Protein AF-A0A961W277-F1 (afdb_monomer)

Sequence (159 aa):
MAGSAQLWPGPRMRAFLRSIISAEPGVDAHQADRIAERLGKRIARMLVWDASGSELTGPSAAQISEVEAAPAPPQAREEDAGEKAFDPFAFSVVVILKRQGRTAVMKRLEAITSIEQLHKIASAQHLGIDKSITAPGELREAIVMGAEQRLADRRAAAS

pLDDT: mean 72.41, std 19.11, range [33.78, 91.38]

Radius of gyration: 23.8 Å; Cα contacts (8 Å, |Δi|>4): 93; chains: 1; bounding box: 58×59×60 Å

Structure (mmCIF, N/CA/C/O backbone):
data_AF-A0A961W277-F1
#
_entry.id   AF-A0A961W277-F1
#
loop_
_atom_site.group_PDB
_atom_site.id
_atom_site.type_symbol
_atom_site.label_atom_id
_atom_site.label_alt_id
_atom_site.label_comp_id
_atom_site.label_asym_id
_atom_site.label_entity_id
_atom_site.label_seq_id
_atom_site.pdbx_PDB_ins_code
_atom_site.Cartn_x
_atom_site.Cartn_y
_atom_site.Cartn_z
_atom_site.occupancy
_atom_site.B_iso_or_equiv
_atom_site.auth_seq_id
_atom_site.auth_comp_id
_atom_site.auth_asym_id
_atom_site.auth_atom_id
_atom_site.pdbx_PDB_m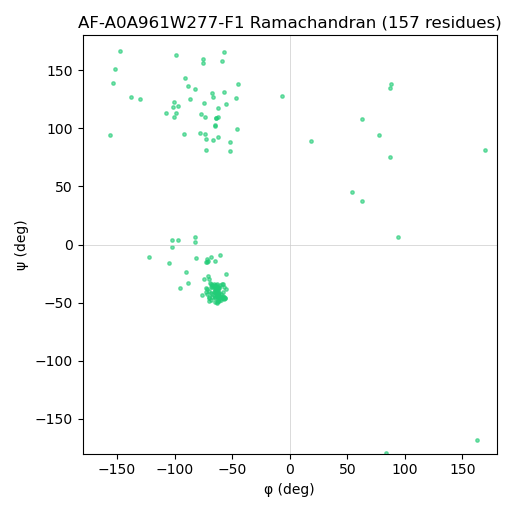odel_num
ATOM 1 N N . MET A 1 1 ? 27.329 -2.435 -19.362 1.00 33.84 1 MET A N 1
ATOM 2 C CA . MET A 1 1 ? 26.072 -2.581 -18.599 1.00 33.84 1 MET A CA 1
ATOM 3 C C . MET A 1 1 ? 25.430 -1.210 -18.494 1.00 33.84 1 MET A C 1
ATOM 5 O O . MET A 1 1 ? 25.974 -0.353 -17.813 1.00 33.84 1 MET A O 1
ATOM 9 N N . ALA A 1 2 ? 24.378 -0.948 -19.272 1.00 39.81 2 ALA A N 1
ATOM 10 C CA . ALA A 1 2 ? 23.713 0.353 -19.274 1.00 39.81 2 ALA A CA 1
ATOM 11 C C . ALA A 1 2 ? 22.827 0.454 -18.027 1.00 39.81 2 ALA A C 1
ATOM 13 O O . ALA A 1 2 ? 21.869 -0.305 -17.891 1.00 39.81 2 ALA A O 1
ATOM 14 N N . GLY A 1 3 ? 23.189 1.344 -17.100 1.00 39.59 3 GLY A N 1
ATOM 15 C CA . GLY A 1 3 ? 22.382 1.635 -15.920 1.00 39.59 3 GLY A CA 1
ATOM 16 C C . GLY A 1 3 ? 20.988 2.085 -16.344 1.00 39.59 3 GLY A C 1
ATOM 17 O O . GLY A 1 3 ? 20.845 2.922 -17.236 1.00 39.59 3 GLY A O 1
ATOM 18 N N . SER A 1 4 ? 19.961 1.501 -15.734 1.00 47.84 4 SER A N 1
ATOM 19 C CA . SER A 1 4 ? 18.564 1.855 -15.961 1.00 47.84 4 SER A CA 1
ATOM 20 C C . SER A 1 4 ? 18.332 3.308 -15.544 1.00 47.84 4 SER A C 1
ATOM 22 O O . SER A 1 4 ? 18.070 3.601 -14.378 1.00 47.84 4 SER A O 1
ATOM 24 N N . ALA A 1 5 ? 18.465 4.232 -16.494 1.00 57.72 5 ALA A N 1
ATOM 25 C CA . ALA A 1 5 ? 18.135 5.632 -16.294 1.00 57.72 5 ALA A CA 1
ATOM 26 C C . ALA A 1 5 ? 16.631 5.728 -16.026 1.00 57.72 5 ALA A C 1
ATOM 28 O O . ALA A 1 5 ? 15.816 5.488 -16.916 1.00 57.72 5 ALA A O 1
ATOM 29 N N . GLN A 1 6 ? 16.257 6.037 -14.788 1.00 57.94 6 GLN A N 1
ATOM 30 C CA . GLN A 1 6 ? 14.859 6.152 -14.394 1.00 57.94 6 GLN A CA 1
ATOM 31 C C . GLN A 1 6 ? 14.200 7.290 -15.192 1.00 57.94 6 GLN A C 1
ATOM 33 O O . GLN A 1 6 ? 14.535 8.465 -15.027 1.00 57.94 6 GLN A O 1
ATOM 38 N N . LEU A 1 7 ? 13.300 6.940 -16.118 1.00 61.22 7 LEU A N 1
ATOM 39 C CA . LEU A 1 7 ? 12.540 7.905 -16.911 1.00 61.22 7 LEU A CA 1
ATOM 40 C C . LEU A 1 7 ? 11.405 8.483 -16.056 1.00 61.22 7 LEU A C 1
ATOM 42 O O . LEU A 1 7 ? 10.334 7.901 -15.929 1.00 61.22 7 LEU A O 1
ATOM 46 N N . TRP A 1 8 ? 11.659 9.645 -15.461 1.00 62.91 8 TRP A N 1
ATOM 47 C CA . TRP A 1 8 ? 10.665 10.436 -14.733 1.00 62.91 8 TRP A CA 1
ATOM 48 C C . TRP A 1 8 ? 9.695 11.166 -15.688 1.00 62.91 8 TRP A C 1
ATOM 50 O O . TRP A 1 8 ? 10.019 11.357 -16.869 1.00 62.91 8 TRP A O 1
ATOM 60 N N . PRO A 1 9 ? 8.501 11.592 -15.214 1.00 65.00 9 PRO A N 1
ATOM 61 C CA . PRO A 1 9 ? 7.556 12.372 -16.014 1.00 65.00 9 PRO A CA 1
ATOM 62 C C . PRO A 1 9 ? 8.209 13.638 -16.567 1.00 65.00 9 PRO A C 1
ATOM 64 O O . PRO A 1 9 ? 8.716 14.475 -15.829 1.00 65.00 9 PRO A O 1
ATOM 67 N N . GLY A 1 10 ? 8.221 13.750 -17.898 1.00 69.25 10 GLY A N 1
ATOM 68 C CA . GLY A 1 10 ? 8.887 14.836 -18.606 1.00 69.25 10 GLY A CA 1
ATOM 69 C C . GLY A 1 10 ? 9.129 14.540 -20.092 1.00 69.25 10 GLY A C 1
ATOM 70 O O . GLY A 1 10 ? 8.612 13.553 -20.630 1.00 69.25 10 GLY A O 1
ATOM 71 N N . PRO A 1 11 ? 9.943 15.372 -20.770 1.00 74.69 11 PRO A N 1
ATOM 72 C CA . PRO A 1 11 ? 10.193 15.284 -22.212 1.00 74.69 11 PRO A CA 1
ATOM 73 C C . PRO A 1 11 ? 10.752 13.928 -22.666 1.00 74.69 11 PRO A C 1
ATOM 75 O O . PRO A 1 11 ? 10.405 13.446 -23.742 1.00 74.69 11 PRO A O 1
ATOM 78 N N . ARG A 1 12 ? 11.566 13.273 -21.825 1.00 77.88 12 ARG A N 1
ATOM 79 C CA . ARG A 1 12 ? 12.149 11.953 -22.123 1.00 77.88 12 ARG A CA 1
ATOM 80 C C . ARG A 1 12 ? 11.103 10.836 -22.148 1.00 77.88 12 ARG A C 1
ATOM 82 O O . ARG A 1 12 ? 11.135 10.012 -23.055 1.00 77.88 12 ARG A O 1
ATOM 89 N N . MET A 1 13 ? 10.145 10.831 -21.215 1.00 82.00 13 MET A N 1
ATOM 90 C CA . MET A 1 13 ? 9.058 9.842 -21.224 1.00 82.00 13 MET A CA 1
ATOM 91 C C . MET A 1 13 ? 8.112 10.065 -22.411 1.00 82.00 13 MET A C 1
ATOM 93 O O . MET A 1 13 ? 7.678 9.102 -23.035 1.00 82.00 13 MET A O 1
ATOM 97 N N . ARG A 1 14 ? 7.852 11.323 -22.791 1.00 81.75 14 ARG A N 1
ATOM 98 C CA . ARG A 1 14 ? 7.085 11.635 -24.009 1.00 81.75 14 ARG A CA 1
ATOM 99 C C . ARG A 1 14 ? 7.770 11.089 -25.265 1.00 81.75 14 ARG A C 1
ATOM 101 O O . ARG A 1 14 ? 7.097 10.478 -26.086 1.00 81.75 14 ARG A O 1
ATOM 108 N N . ALA A 1 15 ? 9.081 11.285 -25.399 1.00 83.69 15 ALA A N 1
ATOM 109 C CA . ALA A 1 15 ? 9.846 10.780 -26.538 1.00 83.69 15 ALA A CA 1
ATOM 110 C C . ALA A 1 15 ? 9.825 9.243 -26.616 1.00 83.69 15 ALA A C 1
ATOM 112 O O . ALA A 1 15 ? 9.629 8.690 -27.693 1.00 83.69 15 ALA A O 1
ATOM 113 N N . PHE A 1 16 ? 9.943 8.569 -25.469 1.00 84.31 16 PHE A N 1
ATOM 1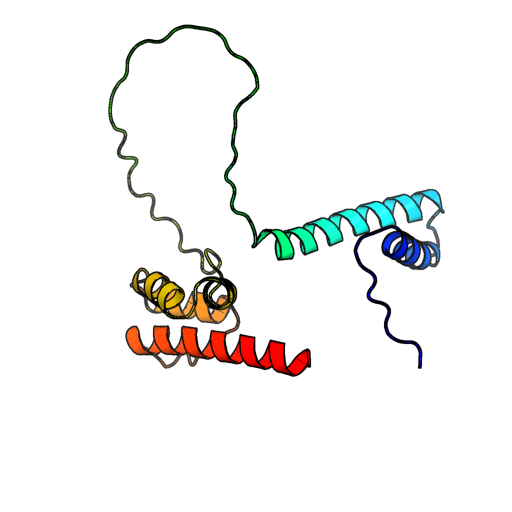14 C CA . PHE A 1 16 ? 9.845 7.111 -25.370 1.00 84.31 16 PHE A CA 1
ATOM 115 C C . PHE A 1 16 ? 8.450 6.577 -25.737 1.00 84.31 16 PHE A C 1
ATOM 117 O O . PHE A 1 16 ? 8.317 5.641 -26.521 1.00 84.31 16 PHE A O 1
ATOM 124 N N . LEU A 1 17 ? 7.385 7.197 -25.219 1.00 86.50 17 LEU A N 1
ATOM 125 C CA . LEU A 1 17 ? 6.014 6.815 -25.572 1.00 86.50 17 LEU A CA 1
ATOM 126 C C . LEU A 1 17 ? 5.751 7.038 -27.063 1.00 86.50 17 LEU A C 1
ATOM 128 O O . LEU A 1 17 ? 5.198 6.165 -27.725 1.00 86.50 17 LEU A O 1
ATOM 132 N N . ARG A 1 18 ? 6.201 8.173 -27.608 1.00 86.38 18 ARG A N 1
ATOM 133 C CA . ARG A 1 18 ? 6.107 8.464 -29.039 1.00 86.38 18 ARG A CA 1
ATOM 134 C C . ARG A 1 18 ? 6.824 7.401 -29.871 1.00 86.38 18 ARG A C 1
ATOM 136 O O . ARG A 1 18 ? 6.236 6.936 -30.835 1.00 86.38 18 ARG A O 1
ATOM 143 N N . SER A 1 19 ? 8.042 6.989 -29.506 1.00 86.12 19 SER A N 1
ATOM 144 C CA . SER A 1 19 ? 8.778 5.984 -30.286 1.00 86.12 19 SER A CA 1
ATOM 145 C C . SER A 1 19 ? 8.077 4.627 -30.324 1.00 86.12 19 SER A C 1
ATOM 147 O O . SER A 1 19 ? 8.136 3.955 -31.344 1.00 86.12 19 SER A O 1
ATOM 149 N N . ILE A 1 20 ? 7.392 4.240 -29.243 1.00 87.19 20 ILE A N 1
ATOM 150 C CA . ILE A 1 20 ? 6.596 3.005 -29.204 1.00 87.19 20 ILE A CA 1
ATOM 151 C C . ILE A 1 20 ? 5.355 3.144 -30.085 1.00 87.19 20 ILE A C 1
ATOM 153 O O . ILE A 1 20 ? 5.085 2.292 -30.919 1.00 87.19 20 ILE A O 1
ATOM 157 N N . ILE A 1 21 ? 4.614 4.240 -29.928 1.00 88.31 21 ILE A N 1
ATOM 158 C CA . ILE A 1 21 ? 3.346 4.445 -30.634 1.00 88.31 21 ILE A CA 1
ATOM 159 C C . ILE A 1 21 ? 3.569 4.633 -32.142 1.00 88.31 21 ILE A C 1
ATOM 161 O O . ILE A 1 21 ? 2.754 4.197 -32.945 1.00 88.31 21 ILE A O 1
ATOM 165 N N . SER A 1 22 ? 4.678 5.256 -32.541 1.00 83.81 22 SER A N 1
ATOM 166 C CA . SER A 1 22 ? 5.057 5.408 -33.949 1.00 83.81 22 SER A CA 1
ATOM 167 C C . SER A 1 22 ? 5.525 4.108 -34.608 1.00 83.81 22 SER A C 1
ATOM 169 O O . SER A 1 22 ? 5.658 4.085 -35.828 1.00 83.81 22 SER A O 1
ATOM 171 N N . ALA A 1 23 ? 5.786 3.046 -33.840 1.00 85.25 23 ALA A N 1
ATOM 172 C CA . ALA A 1 23 ? 6.095 1.728 -34.390 1.00 85.25 23 ALA A CA 1
ATOM 173 C C . ALA A 1 23 ? 4.830 0.942 -34.791 1.00 85.25 23 ALA A C 1
ATOM 175 O O . ALA A 1 23 ? 4.942 -0.076 -35.472 1.00 85.25 23 ALA A O 1
ATOM 176 N N . GLU A 1 24 ? 3.639 1.412 -34.400 1.00 82.81 24 GLU A N 1
ATOM 177 C CA . GLU A 1 24 ? 2.367 0.763 -34.718 1.00 82.81 24 GLU A CA 1
ATOM 178 C C . GLU A 1 24 ? 1.868 1.140 -36.126 1.00 82.81 24 GLU A C 1
ATOM 180 O O . GLU A 1 24 ? 1.846 2.323 -36.494 1.00 82.81 24 GLU A O 1
ATOM 185 N N . PRO A 1 25 ? 1.423 0.160 -36.932 1.00 78.06 25 PRO A N 1
ATOM 186 C CA . PRO A 1 25 ? 0.919 0.419 -38.271 1.00 78.06 25 PRO A CA 1
ATOM 187 C C . PRO A 1 25 ? -0.401 1.201 -38.222 1.00 78.06 25 PRO A C 1
ATOM 189 O O . PRO A 1 25 ? -1.347 0.828 -37.533 1.00 78.06 25 PRO A O 1
ATOM 192 N N . GLY A 1 26 ? -0.478 2.284 -39.001 1.00 82.62 26 GLY A N 1
ATOM 193 C CA . GLY A 1 26 ? -1.678 3.123 -39.112 1.00 82.62 26 GLY A CA 1
ATOM 194 C C . GLY A 1 26 ? -1.716 4.335 -38.177 1.00 82.62 26 GLY A C 1
ATOM 195 O O . GLY A 1 26 ? -2.727 5.036 -38.155 1.00 82.62 26 GLY A O 1
ATOM 196 N N . VAL A 1 27 ? -0.634 4.614 -37.440 1.00 80.25 27 VAL A N 1
ATOM 197 C CA . VAL A 1 27 ? -0.531 5.804 -36.587 1.00 80.25 27 VAL A CA 1
ATOM 198 C C . VAL A 1 27 ? 0.309 6.890 -37.258 1.00 80.25 27 VAL A C 1
ATOM 200 O O . VAL A 1 27 ? 1.500 6.715 -37.502 1.00 80.25 27 VAL A O 1
ATOM 203 N N . ASP A 1 28 ? -0.300 8.047 -37.516 1.00 84.44 28 ASP A N 1
ATOM 204 C CA . ASP A 1 28 ? 0.420 9.228 -38.009 1.00 84.44 28 ASP A CA 1
ATOM 205 C C . ASP A 1 28 ? 1.241 9.914 -36.894 1.00 84.44 28 ASP A C 1
ATOM 207 O O . ASP A 1 28 ? 0.910 9.830 -35.706 1.00 84.44 28 ASP A O 1
ATOM 211 N N . ALA A 1 29 ? 2.287 10.663 -37.256 1.00 76.38 29 ALA A N 1
ATOM 212 C CA . ALA A 1 29 ? 3.157 11.368 -36.313 1.00 76.38 29 ALA A CA 1
ATOM 213 C C . ALA A 1 29 ? 2.377 12.315 -35.379 1.00 76.38 29 ALA A C 1
ATOM 215 O O . ALA A 1 29 ? 2.648 12.364 -34.174 1.00 76.38 29 ALA A O 1
ATOM 216 N N . HIS A 1 30 ? 1.349 13.002 -35.892 1.00 77.94 30 HIS A N 1
ATOM 217 C CA . HIS A 1 30 ? 0.492 13.863 -35.073 1.00 77.94 30 HIS A CA 1
ATOM 218 C C . HIS A 1 30 ? -0.428 13.076 -34.131 1.00 77.94 30 HIS A C 1
ATOM 220 O O . HIS A 1 30 ? -0.850 13.587 -33.088 1.00 77.94 30 HIS A O 1
ATOM 226 N N . GLN A 1 31 ? -0.789 11.842 -34.481 1.00 82.25 31 GLN A N 1
ATOM 227 C CA . GLN A 1 31 ? -1.562 10.962 -33.606 1.00 82.25 31 GLN A CA 1
ATOM 228 C C . GLN A 1 31 ? -0.671 10.385 -32.504 1.00 82.25 31 GLN A C 1
ATOM 230 O O . GLN A 1 31 ? -1.056 10.443 -31.334 1.00 82.25 31 GLN A O 1
ATOM 235 N N . ALA A 1 32 ? 0.540 9.939 -32.845 1.00 82.19 32 ALA A N 1
ATOM 236 C CA . ALA A 1 32 ? 1.518 9.441 -31.885 1.00 82.19 32 ALA A CA 1
ATOM 237 C C . ALA A 1 32 ? 1.860 10.490 -30.817 1.00 82.19 32 ALA A C 1
ATOM 239 O O . ALA A 1 32 ? 1.832 10.186 -29.623 1.00 82.19 32 ALA A O 1
ATOM 240 N N . ASP A 1 33 ? 2.077 11.748 -31.218 1.00 81.62 33 ASP A N 1
ATOM 241 C CA . ASP A 1 33 ? 2.340 12.842 -30.277 1.00 81.62 33 ASP A CA 1
ATOM 242 C C . ASP A 1 33 ? 1.150 13.127 -29.348 1.00 81.62 33 ASP A C 1
ATOM 244 O O . ASP A 1 33 ? 1.339 13.318 -28.142 1.00 81.62 33 ASP A O 1
ATOM 248 N N . ARG A 1 34 ? -0.083 13.124 -29.876 1.00 84.62 34 ARG A N 1
ATOM 249 C CA . ARG A 1 34 ? -1.295 13.339 -29.067 1.00 84.62 34 ARG A CA 1
ATOM 250 C C . ARG A 1 34 ? -1.522 12.211 -28.064 1.00 84.62 34 ARG A C 1
ATOM 252 O O . ARG A 1 34 ? -1.908 12.475 -26.923 1.00 84.62 34 ARG A O 1
ATOM 259 N N . ILE A 1 35 ? -1.290 10.964 -28.467 1.00 87.12 35 ILE A N 1
ATOM 260 C CA . ILE A 1 35 ? -1.451 9.793 -27.599 1.00 87.12 35 ILE A CA 1
ATOM 261 C C . ILE A 1 35 ? -0.359 9.786 -26.522 1.00 87.12 35 ILE A C 1
ATOM 263 O O . ILE A 1 35 ? -0.681 9.656 -25.340 1.00 87.12 35 ILE A O 1
ATOM 267 N N . ALA A 1 36 ? 0.902 10.025 -26.895 1.00 86.69 36 ALA A N 1
ATOM 268 C CA . ALA A 1 36 ? 2.021 10.110 -25.957 1.00 86.69 36 ALA A CA 1
ATOM 269 C C . ALA A 1 36 ? 1.800 11.200 -24.894 1.00 86.69 36 ALA A C 1
ATOM 271 O O . ALA A 1 36 ? 2.051 10.979 -23.709 1.00 86.69 36 ALA A O 1
ATOM 272 N N . GLU A 1 37 ? 1.269 12.361 -25.287 1.00 84.31 37 GLU A N 1
ATOM 273 C CA . GLU A 1 37 ? 0.956 13.443 -24.353 1.00 84.31 37 GLU A CA 1
ATOM 274 C C . GLU A 1 37 ? -0.195 13.087 -23.398 1.00 84.31 37 GLU A C 1
ATOM 276 O O . GLU A 1 37 ? -0.103 13.343 -22.193 1.00 84.31 37 GLU A O 1
ATOM 281 N N . ARG A 1 38 ? -1.271 12.463 -23.899 1.00 85.44 38 ARG A N 1
ATOM 282 C CA . ARG A 1 38 ? -2.400 12.016 -23.061 1.00 85.44 38 ARG A CA 1
ATOM 283 C C . ARG A 1 38 ? -1.974 10.950 -22.055 1.00 85.44 38 ARG A C 1
ATOM 285 O O . ARG A 1 38 ? -2.362 11.037 -20.888 1.00 85.44 38 ARG A O 1
ATOM 292 N N . LEU A 1 39 ? -1.172 9.979 -22.488 1.00 85.44 39 LEU A N 1
ATOM 293 C CA . LEU A 1 39 ? -0.630 8.933 -21.621 1.00 85.44 39 LEU A CA 1
ATOM 294 C C . LEU A 1 39 ? 0.323 9.522 -20.581 1.00 85.44 39 LEU A C 1
ATOM 296 O O . LEU A 1 39 ? 0.161 9.246 -19.396 1.00 85.44 39 LEU A O 1
ATOM 300 N N . GLY A 1 40 ? 1.224 10.420 -20.989 1.00 84.88 40 GLY A N 1
ATOM 301 C CA . GLY A 1 40 ? 2.119 11.128 -20.076 1.00 84.88 40 GLY A CA 1
ATOM 302 C C . GLY A 1 40 ? 1.364 11.893 -18.984 1.00 84.88 40 GLY A C 1
ATOM 303 O O . GLY A 1 40 ? 1.690 11.752 -17.809 1.00 84.88 40 GLY A O 1
ATOM 304 N N . LYS A 1 41 ? 0.301 12.632 -19.335 1.00 81.44 41 LYS A N 1
ATOM 305 C CA . LYS A 1 41 ? -0.550 13.344 -18.359 1.00 81.44 41 LYS A CA 1
ATOM 306 C C . LYS A 1 41 ? -1.288 12.392 -17.413 1.00 81.44 41 LYS A C 1
ATOM 308 O O . LYS A 1 41 ? -1.438 12.705 -16.234 1.00 81.44 41 LYS A O 1
ATOM 313 N N . ARG A 1 42 ? -1.760 11.239 -17.899 1.00 80.31 42 ARG A N 1
ATOM 314 C CA . ARG A 1 42 ? -2.483 10.254 -17.076 1.00 80.31 42 ARG A CA 1
ATOM 315 C C . ARG A 1 42 ? -1.548 9.515 -16.116 1.00 80.31 42 ARG A C 1
ATOM 317 O O . ARG A 1 42 ? -1.891 9.373 -14.947 1.00 80.31 42 ARG A O 1
ATOM 324 N N . ILE A 1 43 ? -0.356 9.143 -16.581 1.00 82.38 43 ILE A N 1
ATOM 325 C CA . ILE A 1 43 ? 0.716 8.574 -15.753 1.00 82.38 43 ILE A CA 1
ATOM 326 C C . ILE A 1 43 ? 1.179 9.602 -14.716 1.00 82.38 43 ILE A C 1
ATOM 328 O O . ILE A 1 43 ? 1.294 9.268 -13.543 1.00 82.38 43 ILE A O 1
ATOM 332 N N . ALA A 1 44 ? 1.359 10.867 -15.109 1.00 73.75 44 ALA A N 1
ATOM 333 C CA . ALA A 1 44 ? 1.703 11.937 -14.179 1.00 73.75 44 ALA A CA 1
ATOM 334 C C . ALA A 1 44 ? 0.619 12.141 -13.111 1.00 73.75 44 ALA A C 1
ATOM 336 O O . ALA A 1 44 ? 0.961 12.263 -11.948 1.00 73.75 44 ALA A O 1
ATOM 337 N N . ARG A 1 45 ? -0.678 12.111 -13.454 1.00 67.62 45 ARG A N 1
ATOM 338 C CA . ARG A 1 45 ? -1.765 12.184 -12.455 1.00 67.62 45 ARG A CA 1
ATOM 339 C C . ARG A 1 45 ? -1.787 10.989 -11.503 1.00 67.62 45 ARG A C 1
ATOM 341 O O . ARG A 1 45 ? -2.072 11.175 -10.330 1.00 67.62 45 ARG A O 1
ATOM 348 N N . MET A 1 46 ? -1.473 9.792 -11.991 1.00 68.50 46 MET A N 1
ATOM 349 C CA . MET A 1 46 ? -1.359 8.594 -11.154 1.00 68.50 46 MET A CA 1
ATOM 350 C C . MET A 1 46 ? -0.162 8.694 -10.193 1.00 68.50 46 MET A C 1
ATOM 352 O O . MET A 1 46 ? -0.314 8.459 -9.002 1.00 68.50 46 MET A O 1
ATOM 356 N N . LEU A 1 47 ? 0.998 9.139 -10.687 1.00 65.12 47 LEU A N 1
ATOM 357 C CA . LEU A 1 47 ? 2.200 9.377 -9.876 1.00 65.12 47 LEU A CA 1
ATOM 358 C C . LEU A 1 47 ? 2.032 10.548 -8.899 1.00 65.12 47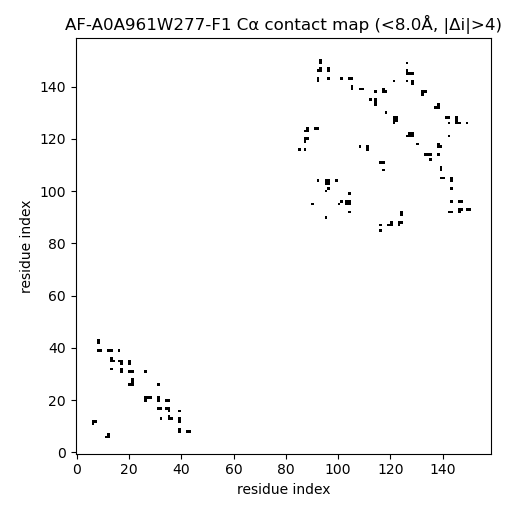 LEU A C 1
ATOM 360 O O . LEU A 1 47 ? 2.567 10.515 -7.798 1.00 65.12 47 LEU A O 1
ATOM 364 N N . VAL A 1 48 ? 1.287 11.585 -9.288 1.00 58.22 48 VAL A N 1
ATOM 365 C CA . VAL A 1 48 ? 0.913 12.693 -8.405 1.00 58.22 48 VAL A CA 1
ATOM 366 C C . VAL A 1 48 ? -0.075 12.213 -7.355 1.00 58.22 48 VAL A C 1
ATOM 368 O O . VAL A 1 48 ? 0.032 12.661 -6.236 1.00 58.22 48 VAL A O 1
ATOM 371 N N . TRP A 1 49 ? -0.963 11.256 -7.622 1.00 49.44 49 TRP A N 1
ATOM 372 C CA . TRP A 1 49 ? -1.770 10.654 -6.553 1.00 49.44 49 TRP A CA 1
ATOM 373 C C . TRP A 1 49 ? -0.906 9.884 -5.536 1.00 49.44 49 TRP A C 1
ATOM 375 O O . TRP A 1 49 ? -1.154 9.960 -4.335 1.00 49.44 49 TRP A O 1
ATOM 385 N N . ASP A 1 50 ? 0.171 9.238 -5.994 1.00 47.06 50 ASP A N 1
ATOM 386 C CA . ASP A 1 50 ? 1.187 8.638 -5.116 1.00 47.06 50 ASP A CA 1
ATOM 387 C C . ASP A 1 50 ? 2.046 9.687 -4.367 1.00 47.06 50 ASP A C 1
ATOM 389 O O . ASP A 1 50 ? 2.491 9.429 -3.246 1.00 47.06 50 ASP A O 1
ATOM 393 N N . ALA A 1 51 ? 2.265 10.880 -4.938 1.00 44.44 51 ALA A N 1
ATOM 394 C CA . ALA A 1 51 ? 3.037 11.969 -4.318 1.00 44.44 51 ALA A CA 1
ATOM 395 C C . ALA A 1 51 ? 2.192 12.909 -3.423 1.00 44.44 51 ALA A C 1
ATOM 397 O O . ALA A 1 51 ? 2.665 13.371 -2.386 1.00 44.44 51 ALA A O 1
ATOM 398 N N . SER A 1 52 ? 0.926 13.139 -3.774 1.00 37.16 52 SER A N 1
ATOM 399 C CA . SER A 1 52 ? -0.078 13.971 -3.087 1.00 37.16 52 SER A CA 1
ATOM 400 C C . SER A 1 52 ? -0.778 13.248 -1.931 1.00 37.16 52 SER A C 1
ATOM 402 O O . SER A 1 52 ? -1.638 13.816 -1.267 1.00 37.16 52 SER A O 1
ATOM 404 N N . GLY A 1 53 ? -0.330 12.038 -1.578 1.00 39.03 53 GLY A N 1
ATOM 405 C CA . GLY A 1 53 ? -0.425 11.559 -0.193 1.00 39.03 53 GLY A CA 1
ATOM 406 C C . GLY A 1 53 ? 0.357 12.448 0.797 1.00 39.03 53 GLY A C 1
ATOM 407 O O . GLY A 1 53 ? 0.230 12.293 2.016 1.00 39.03 53 GLY A O 1
ATOM 408 N N . SER A 1 54 ? 1.158 13.391 0.289 1.00 41.81 54 SER A N 1
ATOM 409 C CA . SER A 1 54 ? 1.667 14.562 0.991 1.00 41.81 54 SER A CA 1
ATOM 410 C C . SER A 1 54 ? 0.836 15.792 0.599 1.00 41.81 54 SER A C 1
ATOM 412 O O . SER A 1 54 ? 0.776 16.127 -0.574 1.00 41.81 54 SER A O 1
ATOM 414 N N . GLU A 1 55 ? 0.244 16.463 1.593 1.00 33.84 55 GLU A N 1
ATOM 415 C CA . GLU A 1 55 ? -0.577 17.689 1.496 1.00 33.84 55 GLU A CA 1
ATOM 416 C C . GLU A 1 55 ? -2.079 17.490 1.217 1.00 33.84 55 GLU A C 1
ATOM 418 O O . GLU A 1 55 ? -2.623 17.804 0.164 1.00 33.84 55 GLU A O 1
ATOM 423 N N . LEU A 1 56 ? -2.787 17.071 2.273 1.00 43.72 56 LEU A N 1
ATOM 424 C CA . LEU A 1 56 ? -4.125 17.593 2.544 1.00 43.72 56 LEU A CA 1
ATOM 425 C C . LEU A 1 56 ? -3.987 19.079 2.906 1.00 43.72 56 LEU A C 1
ATOM 427 O O . LEU A 1 56 ? -3.851 19.419 4.081 1.00 43.72 56 LEU A O 1
ATOM 431 N N . THR A 1 57 ? -4.047 19.953 1.910 1.00 38.03 57 THR A N 1
ATOM 432 C CA . THR A 1 57 ? -4.537 21.315 2.122 1.00 38.03 57 THR A CA 1
ATOM 433 C C . THR A 1 57 ? -5.904 21.361 1.465 1.00 38.03 57 THR A C 1
ATOM 435 O O . THR A 1 57 ? -6.035 21.143 0.261 1.00 38.03 57 THR A O 1
ATOM 438 N N . GLY A 1 58 ? -6.936 21.517 2.294 1.00 36.50 58 GLY A N 1
ATOM 439 C CA . GLY A 1 58 ? -8.325 21.557 1.858 1.00 36.50 58 GLY A CA 1
ATOM 440 C C . GLY A 1 58 ? -8.586 22.662 0.829 1.00 36.50 58 GLY A C 1
ATOM 441 O O . GLY A 1 58 ? -7.761 23.563 0.652 1.00 36.50 58 GLY A O 1
ATOM 442 N N . PRO A 1 59 ? -9.735 22.612 0.139 1.00 40.91 59 PRO A N 1
ATOM 443 C CA . PRO A 1 59 ? -10.099 23.639 -0.820 1.00 40.91 59 PRO A CA 1
ATOM 444 C C . PRO A 1 59 ? -10.304 24.968 -0.082 1.00 40.91 59 PRO A C 1
ATOM 446 O O . PRO A 1 59 ? -11.333 25.186 0.550 1.00 40.91 59 PRO A O 1
ATOM 449 N N . SER A 1 60 ? -9.325 25.871 -0.177 1.00 37.84 60 SER A N 1
ATOM 450 C CA . SER A 1 60 ? -9.554 27.298 0.050 1.00 37.84 60 SER A CA 1
ATOM 451 C C . SER A 1 60 ? -10.333 27.823 -1.153 1.00 37.84 60 SER A C 1
ATOM 453 O O . SER A 1 60 ? -9.777 28.329 -2.128 1.00 37.84 60 SER A O 1
ATOM 455 N N . ALA A 1 61 ? -11.642 27.594 -1.119 1.00 44.34 61 ALA A N 1
ATOM 456 C CA . ALA A 1 61 ? -12.595 28.275 -1.967 1.00 44.34 61 ALA A CA 1
ATOM 457 C C . ALA A 1 61 ? -12.734 29.712 -1.452 1.00 44.34 61 ALA A C 1
ATOM 459 O O . ALA A 1 61 ? -13.544 29.992 -0.576 1.00 44.34 61 ALA A O 1
ATOM 460 N N . ALA A 1 62 ? -11.916 30.616 -1.981 1.00 37.16 62 ALA A N 1
ATOM 461 C CA . ALA A 1 62 ? -12.160 32.048 -1.903 1.00 37.16 62 ALA A CA 1
ATOM 462 C C . ALA A 1 62 ? -11.428 32.738 -3.053 1.00 37.16 62 ALA A C 1
ATOM 464 O O . ALA A 1 62 ? -10.239 33.024 -2.945 1.00 37.16 62 ALA A O 1
ATOM 465 N N . GLN A 1 63 ? -12.148 32.959 -4.155 1.00 41.28 63 GLN A N 1
ATOM 466 C CA . GLN A 1 63 ? -12.234 34.244 -4.864 1.00 41.28 63 GLN A CA 1
ATOM 467 C C . GLN A 1 63 ? -12.929 34.038 -6.214 1.00 41.28 63 GLN A C 1
ATOM 469 O O . GLN A 1 63 ? -12.301 33.954 -7.265 1.00 41.28 63 GLN A O 1
ATOM 474 N N . ILE A 1 64 ? -14.258 33.993 -6.173 1.00 37.31 64 ILE A N 1
ATOM 475 C CA . ILE A 1 64 ? -15.062 34.670 -7.186 1.00 37.31 64 ILE A CA 1
ATOM 476 C C . ILE A 1 64 ? -16.080 35.490 -6.394 1.00 37.31 64 ILE A C 1
ATOM 478 O O . ILE A 1 64 ? -16.701 34.982 -5.464 1.00 37.31 64 ILE A O 1
ATOM 482 N N . SER A 1 65 ? -16.091 36.781 -6.692 1.00 42.53 65 SER A N 1
ATOM 483 C CA . SER A 1 65 ? -16.809 37.870 -6.044 1.00 42.53 65 SER A CA 1
ATOM 484 C C . SER A 1 65 ? -18.271 37.568 -5.728 1.00 42.53 65 SER A C 1
ATOM 486 O O . SER A 1 65 ? -18.980 37.130 -6.622 1.00 42.53 65 SER A O 1
ATOM 488 N N . GLU A 1 66 ? -18.751 37.974 -4.550 1.00 34.28 66 GLU A N 1
ATOM 489 C CA . GLU A 1 66 ? -20.037 38.670 -4.491 1.00 34.28 66 GLU A CA 1
ATOM 490 C C . GLU A 1 66 ? -20.119 39.598 -3.278 1.00 34.28 66 GLU A C 1
ATOM 492 O O . GLU A 1 66 ? -19.599 39.331 -2.195 1.00 34.28 66 GLU A O 1
ATOM 497 N N . VAL A 1 67 ? -20.697 40.753 -3.556 1.00 40.59 67 VAL A N 1
ATOM 498 C CA . VAL A 1 67 ? -20.828 41.936 -2.726 1.00 40.59 67 VAL A CA 1
ATOM 499 C C . VAL A 1 67 ? -22.120 41.783 -1.919 1.00 40.59 67 VAL A C 1
ATOM 501 O O . VAL A 1 67 ? -23.150 41.442 -2.482 1.00 40.59 67 VAL A O 1
ATOM 504 N N . GLU A 1 68 ? -22.034 42.116 -0.629 1.00 35.69 68 GLU A N 1
ATOM 505 C CA . GLU A 1 68 ? -23.098 42.773 0.145 1.00 35.69 68 GLU A CA 1
ATOM 506 C C . GLU A 1 68 ? -24.192 41.937 0.847 1.00 35.69 68 GLU A C 1
ATOM 508 O O . GLU A 1 68 ? -24.833 41.046 0.305 1.00 35.69 68 GLU A O 1
ATOM 513 N N . ALA A 1 69 ? -24.399 42.360 2.103 1.00 33.78 69 ALA A N 1
ATOM 514 C CA . ALA A 1 69 ? -25.548 42.172 2.990 1.00 33.78 69 ALA A CA 1
ATOM 515 C C . ALA A 1 69 ? -25.746 40.818 3.714 1.00 33.78 69 ALA A C 1
ATOM 517 O O . ALA A 1 69 ? -26.466 39.920 3.293 1.00 33.78 69 ALA A O 1
ATOM 518 N N . ALA A 1 70 ? -25.230 40.776 4.947 1.00 40.66 70 ALA A N 1
ATOM 519 C CA . ALA A 1 70 ? -25.911 40.156 6.094 1.00 40.66 70 ALA A CA 1
ATOM 520 C C . ALA A 1 70 ? -27.293 40.847 6.327 1.00 40.66 70 ALA A C 1
ATOM 522 O O . ALA A 1 70 ? -27.400 42.016 5.943 1.00 40.66 70 ALA A O 1
ATOM 523 N N . PRO A 1 71 ? -28.315 40.246 6.999 1.00 43.38 71 PRO A N 1
ATOM 524 C CA . PRO A 1 71 ? -28.131 39.502 8.251 1.00 43.38 71 PRO A CA 1
ATOM 525 C C . PRO A 1 71 ? -29.047 38.287 8.564 1.00 43.38 71 PRO A C 1
ATOM 527 O O . PRO A 1 71 ? -30.149 38.125 8.057 1.00 43.38 71 PRO A O 1
ATOM 530 N N . ALA A 1 72 ? -28.562 37.555 9.576 1.00 36.81 72 ALA A N 1
ATOM 531 C CA . ALA A 1 72 ? -29.251 36.791 10.627 1.00 36.81 72 ALA A CA 1
ATOM 532 C C . ALA A 1 72 ? -29.656 35.307 10.398 1.00 36.81 72 ALA A C 1
ATOM 534 O O . ALA A 1 72 ? -30.121 34.934 9.326 1.00 36.81 72 ALA A O 1
ATOM 535 N N . PRO A 1 73 ? -29.462 34.445 11.428 1.00 59.94 73 PRO A N 1
ATOM 536 C CA . PRO A 1 73 ? -29.406 32.986 11.307 1.00 59.94 73 PRO A CA 1
ATOM 537 C C . PRO A 1 73 ? -30.737 32.303 11.666 1.00 59.94 73 PRO A C 1
ATOM 539 O O . PRO A 1 73 ? -31.541 32.857 12.417 1.00 59.94 73 PRO A O 1
ATOM 542 N N . PRO A 1 74 ? -30.908 31.031 11.270 1.00 40.47 74 PRO A N 1
ATOM 543 C CA . PRO A 1 74 ? -31.394 30.078 12.259 1.00 40.47 74 PRO A CA 1
ATOM 544 C C . PRO A 1 74 ? -30.666 28.729 12.205 1.00 40.47 74 PRO A C 1
ATOM 546 O O . PRO A 1 74 ? -30.611 28.058 11.183 1.00 40.47 74 PRO A O 1
ATOM 549 N N . GLN A 1 75 ? -30.181 28.350 13.388 1.00 40.28 75 GLN A N 1
ATOM 550 C CA . GLN A 1 75 ? -30.351 27.030 13.995 1.00 40.28 75 GLN A CA 1
ATOM 551 C C . GLN A 1 75 ? -29.760 25.817 13.261 1.00 40.28 75 GLN A C 1
ATOM 553 O O . GLN A 1 75 ? -30.289 25.319 12.273 1.00 40.28 75 GLN A O 1
ATOM 558 N N . ALA A 1 76 ? -28.682 25.313 13.870 1.00 47.78 76 ALA A N 1
ATOM 559 C CA . ALA A 1 76 ? -28.461 23.902 14.174 1.00 47.78 76 ALA A CA 1
ATOM 560 C C . ALA A 1 76 ? -29.335 22.923 13.373 1.00 47.78 76 ALA A C 1
ATOM 562 O O . ALA A 1 76 ? -30.397 22.499 13.822 1.00 47.78 76 ALA A O 1
ATOM 563 N N . ARG A 1 77 ? -28.839 22.516 12.205 1.00 40.34 77 ARG A N 1
ATOM 564 C CA . ARG A 1 77 ? -29.099 21.164 11.727 1.00 40.34 77 ARG A CA 1
ATOM 565 C C . ARG A 1 77 ? -27.952 20.303 12.212 1.00 40.34 77 ARG A C 1
ATOM 567 O O . ARG A 1 77 ? -26.881 20.254 11.615 1.00 40.34 77 ARG A O 1
ATOM 574 N N . GLU A 1 78 ? -28.196 19.678 13.354 1.00 50.38 78 GLU A N 1
ATOM 575 C CA . GLU A 1 78 ? -27.730 18.324 13.609 1.00 50.38 78 GLU A CA 1
ATOM 576 C C . GLU A 1 78 ? -28.210 17.485 12.415 1.00 50.38 78 GLU A C 1
ATOM 578 O O . GLU A 1 78 ? -29.343 17.011 12.380 1.00 50.38 78 GLU A O 1
ATOM 583 N N . GLU A 1 79 ? -27.401 17.424 11.354 1.00 43.69 79 GLU A N 1
ATOM 584 C CA . GLU A 1 79 ? -27.636 16.482 10.268 1.00 43.69 79 GLU A CA 1
ATOM 585 C C . GLU A 1 79 ? -27.253 15.107 10.794 1.00 43.69 79 GLU A C 1
ATOM 587 O O . GLU A 1 79 ? -26.084 14.729 10.883 1.00 43.69 79 GLU A O 1
ATOM 592 N N . ASP A 1 80 ? -28.311 14.450 11.255 1.00 36.94 80 ASP A N 1
ATOM 593 C CA . ASP A 1 80 ? -28.524 13.025 11.381 1.00 36.94 80 ASP A CA 1
ATOM 594 C C . ASP A 1 80 ? -27.422 12.164 10.757 1.00 36.94 80 ASP A C 1
ATOM 596 O O . ASP A 1 80 ? -27.051 12.287 9.585 1.00 36.94 80 ASP A O 1
ATOM 600 N N . ALA A 1 81 ? -26.936 11.263 11.602 1.00 46.53 81 ALA A N 1
ATOM 601 C CA . ALA A 1 81 ? -26.025 10.177 11.330 1.00 46.53 81 ALA A CA 1
ATOM 602 C C . ALA A 1 81 ? -26.508 9.304 10.157 1.00 46.53 81 ALA A C 1
ATOM 604 O O . ALA A 1 81 ? -27.016 8.200 10.333 1.00 46.53 81 ALA A O 1
ATOM 605 N N . GLY A 1 82 ? -26.266 9.761 8.930 1.00 40.03 82 GLY A N 1
ATOM 606 C CA . GLY A 1 82 ? -26.154 8.885 7.777 1.00 40.03 82 GLY A CA 1
ATOM 607 C C . GLY A 1 82 ? -24.923 8.020 7.993 1.00 40.03 82 GLY A C 1
ATOM 608 O O . GLY A 1 82 ? -23.798 8.500 7.856 1.00 40.03 82 GLY A O 1
ATOM 609 N N . GLU A 1 83 ? -25.140 6.774 8.404 1.00 51.19 83 GLU A N 1
ATOM 610 C CA . GLU A 1 83 ? -24.124 5.756 8.652 1.00 51.19 83 GLU A CA 1
ATOM 611 C C . GLU A 1 83 ? -23.117 5.746 7.491 1.00 51.19 83 GLU A C 1
ATOM 613 O O . GLU A 1 83 ? -23.384 5.257 6.391 1.00 51.19 83 GLU A O 1
ATOM 618 N N . LYS A 1 84 ? -21.970 6.403 7.694 1.00 59.06 84 LYS A N 1
ATOM 619 C CA . LYS A 1 84 ? -20.963 6.567 6.651 1.00 59.06 84 LYS A CA 1
ATOM 620 C C . LYS A 1 84 ? -20.466 5.169 6.313 1.00 59.06 84 LYS A C 1
ATOM 622 O O . LYS A 1 84 ? -19.804 4.546 7.142 1.00 59.06 84 LYS A O 1
ATOM 627 N N . ALA A 1 85 ? -20.827 4.671 5.129 1.00 76.06 85 ALA A N 1
ATOM 628 C CA . ALA A 1 85 ? -20.418 3.352 4.667 1.00 76.06 85 ALA A CA 1
ATOM 629 C C . ALA A 1 85 ? -18.914 3.177 4.913 1.00 76.06 85 ALA A C 1
ATOM 631 O O . ALA A 1 85 ? -18.108 4.037 4.547 1.00 76.06 85 ALA A O 1
ATOM 632 N N . PHE A 1 86 ? -18.552 2.100 5.608 1.00 79.69 86 PHE A N 1
ATOM 633 C CA . PHE A 1 86 ? -17.175 1.869 6.019 1.00 79.69 86 PHE A CA 1
ATOM 634 C C . PHE A 1 86 ? -16.267 1.738 4.792 1.00 79.69 86 PHE A C 1
ATOM 636 O O . PHE A 1 86 ? -16.417 0.804 4.003 1.00 79.69 86 PHE A O 1
ATOM 643 N N . ASP A 1 87 ? -15.309 2.654 4.666 1.00 82.44 87 ASP A N 1
ATOM 644 C CA . ASP A 1 87 ? -14.306 2.635 3.608 1.00 82.44 87 ASP A CA 1
ATOM 645 C C . ASP A 1 87 ? -12.975 2.062 4.141 1.00 82.44 87 ASP A C 1
ATOM 647 O O . ASP A 1 87 ? -12.289 2.726 4.927 1.00 82.44 87 ASP A O 1
ATOM 651 N N . PRO A 1 88 ? -12.565 0.850 3.718 1.00 84.00 88 PRO A N 1
ATOM 652 C CA . PRO A 1 88 ? -11.303 0.240 4.143 1.00 84.00 88 PRO A CA 1
ATOM 653 C C . PRO A 1 88 ? -10.054 0.960 3.599 1.00 84.00 8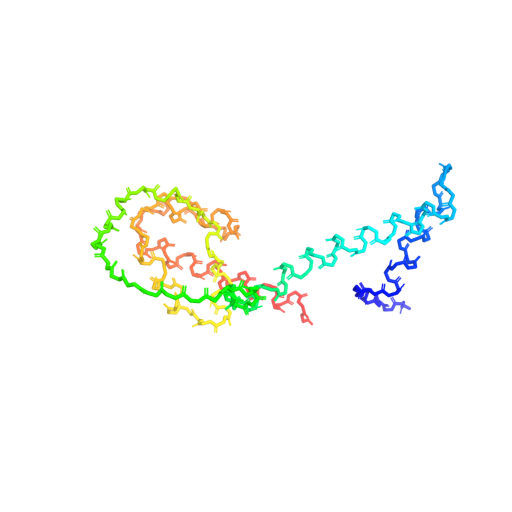8 PRO A C 1
ATOM 655 O O . PRO A 1 88 ? -8.942 0.674 4.053 1.00 84.00 88 PRO A O 1
ATOM 658 N N . PHE A 1 89 ? -10.219 1.889 2.651 1.00 82.00 89 PHE A N 1
ATOM 659 C CA . PHE A 1 89 ? -9.157 2.725 2.086 1.00 82.00 89 PHE A CA 1
ATOM 660 C C . PHE A 1 89 ? -9.147 4.153 2.642 1.00 82.00 89 PHE A C 1
ATOM 662 O O . PHE A 1 89 ? -8.302 4.950 2.232 1.00 82.00 89 PHE A O 1
ATOM 669 N N . ALA A 1 90 ? -10.011 4.470 3.616 1.00 83.19 90 ALA A N 1
ATOM 670 C CA . ALA A 1 90 ? -10.109 5.805 4.211 1.00 83.19 90 ALA A CA 1
ATOM 671 C C . ALA A 1 90 ? -8.771 6.322 4.773 1.00 83.19 90 ALA A C 1
ATOM 673 O O . ALA A 1 90 ? -8.558 7.531 4.876 1.00 83.19 90 ALA A O 1
ATOM 674 N N . PHE A 1 91 ? -7.860 5.419 5.146 1.00 83.81 91 PHE A N 1
ATOM 675 C CA . PHE A 1 91 ? -6.483 5.754 5.484 1.00 83.81 91 PHE A CA 1
ATOM 676 C C . PHE A 1 91 ? -5.524 4.591 5.205 1.00 83.81 91 PHE A C 1
ATOM 678 O O . PHE A 1 91 ? -5.884 3.422 5.316 1.00 83.81 91 PHE A O 1
ATOM 685 N N . SER A 1 92 ? -4.263 4.910 4.903 1.00 86.88 92 SER A N 1
ATOM 686 C CA . SER A 1 92 ? -3.203 3.914 4.710 1.00 86.88 92 SER A CA 1
ATOM 687 C C . SER A 1 92 ? -2.379 3.729 5.985 1.00 86.88 92 SER A C 1
ATOM 689 O O . SER A 1 92 ? -1.718 4.661 6.449 1.00 86.88 92 SER A O 1
ATOM 691 N N . VAL A 1 93 ? -2.382 2.510 6.525 1.00 87.44 93 VAL A N 1
ATOM 692 C CA . VAL A 1 93 ? -1.647 2.108 7.734 1.00 87.44 93 VAL A CA 1
ATOM 693 C C . VAL A 1 93 ? -0.148 2.341 7.543 1.00 87.44 93 VAL A C 1
ATOM 695 O O . VAL A 1 93 ? 0.490 2.959 8.389 1.00 87.44 93 VAL A O 1
ATOM 698 N N . VAL A 1 94 ? 0.405 1.937 6.395 1.00 87.06 94 VAL A N 1
ATOM 699 C CA . VAL A 1 94 ? 1.839 2.087 6.082 1.00 87.06 94 VAL A CA 1
ATOM 700 C C . VAL A 1 94 ? 2.247 3.563 5.987 1.00 87.06 94 VAL A C 1
ATOM 702 O O . VAL A 1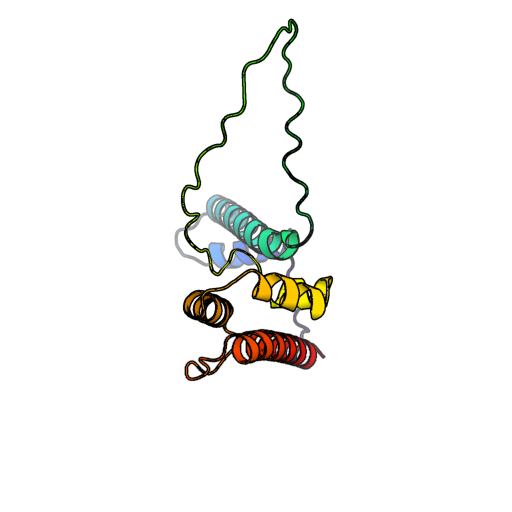 94 ? 3.332 3.938 6.430 1.00 87.06 94 VAL A O 1
ATOM 705 N N . VAL A 1 95 ? 1.389 4.423 5.426 1.00 86.62 95 VAL A N 1
ATOM 706 C CA . VAL A 1 95 ? 1.682 5.862 5.300 1.00 86.62 95 VAL A CA 1
ATOM 707 C C . VAL A 1 95 ? 1.657 6.546 6.663 1.00 86.62 95 VAL A C 1
ATOM 709 O O . VAL A 1 95 ? 2.567 7.318 6.969 1.00 86.62 95 VAL A O 1
ATOM 712 N N . ILE A 1 96 ? 0.652 6.252 7.493 1.00 87.44 96 ILE A N 1
ATOM 713 C CA . ILE A 1 96 ? 0.576 6.792 8.857 1.00 87.44 96 ILE A CA 1
ATOM 714 C C . ILE A 1 96 ? 1.772 6.303 9.672 1.00 87.44 96 ILE A C 1
ATOM 716 O O . ILE A 1 96 ? 2.439 7.121 10.299 1.00 87.44 96 ILE A O 1
ATOM 720 N N . LEU A 1 97 ? 2.107 5.015 9.588 1.00 88.62 97 LEU A N 1
ATOM 721 C CA . LEU A 1 97 ? 3.264 4.440 10.267 1.00 88.62 97 LEU A CA 1
ATOM 722 C C . LEU A 1 97 ? 4.561 5.170 9.888 1.00 88.62 97 LEU A C 1
ATOM 724 O O . LEU A 1 97 ? 5.325 5.563 10.763 1.00 88.62 97 LEU A O 1
ATOM 728 N N . LYS A 1 98 ? 4.783 5.425 8.593 1.00 86.75 98 LYS A N 1
ATOM 729 C CA . LYS A 1 98 ? 5.985 6.115 8.102 1.00 86.75 98 LYS A CA 1
ATOM 730 C C . LYS A 1 98 ? 6.068 7.582 8.545 1.00 86.75 98 LYS A C 1
ATOM 732 O O . LYS A 1 98 ? 7.169 8.086 8.740 1.00 86.75 98 LYS A O 1
ATOM 737 N N . ARG A 1 99 ? 4.935 8.288 8.639 1.00 88.06 99 ARG A N 1
ATOM 738 C CA . ARG A 1 99 ? 4.901 9.743 8.899 1.00 88.06 99 ARG A CA 1
ATOM 739 C C . ARG A 1 99 ? 4.725 10.106 10.370 1.00 88.06 99 ARG A C 1
ATOM 741 O O . ARG A 1 99 ? 5.266 11.110 10.809 1.00 88.06 99 ARG A O 1
ATOM 748 N N . GLN A 1 100 ? 3.913 9.341 11.088 1.00 87.50 100 GLN A N 1
ATOM 749 C CA . GLN A 1 100 ? 3.437 9.655 12.439 1.00 87.50 100 GLN A CA 1
ATOM 750 C C . GLN A 1 100 ? 3.805 8.563 13.453 1.00 87.50 100 GLN A C 1
ATOM 752 O O . GLN A 1 100 ? 3.679 8.779 14.655 1.00 87.50 100 GLN A O 1
ATOM 757 N N . GLY A 1 101 ? 4.281 7.406 12.986 1.00 87.56 101 GLY A N 1
ATOM 758 C CA . GLY A 1 101 ? 4.723 6.312 13.839 1.00 87.56 101 GLY A CA 1
ATOM 759 C C . GLY A 1 101 ? 3.598 5.394 14.317 1.00 87.56 101 GLY A C 1
ATOM 760 O O . GLY A 1 101 ? 2.418 5.553 13.993 1.00 87.56 101 GLY A O 1
ATOM 761 N N . ARG A 1 102 ? 4.002 4.395 15.105 1.00 88.88 102 ARG A N 1
ATOM 762 C CA . ARG A 1 102 ? 3.156 3.298 15.596 1.00 88.88 102 ARG A CA 1
ATOM 763 C C . ARG A 1 102 ? 1.950 3.770 16.408 1.00 88.88 102 ARG A C 1
ATOM 765 O O . ARG A 1 102 ? 0.836 3.300 16.194 1.00 88.88 102 ARG A O 1
ATOM 772 N N . THR A 1 103 ? 2.156 4.716 17.319 1.00 87.88 103 THR A N 1
ATOM 773 C CA . THR A 1 103 ? 1.112 5.212 18.232 1.00 87.88 103 THR A CA 1
ATOM 774 C C . THR A 1 103 ? -0.050 5.866 17.485 1.00 87.88 103 THR A C 1
ATOM 776 O O . THR A 1 103 ? -1.209 5.671 17.846 1.00 87.88 103 THR A O 1
ATOM 779 N N . ALA A 1 104 ? 0.236 6.588 16.399 1.00 85.56 104 ALA A N 1
ATOM 780 C CA . ALA A 1 104 ? -0.787 7.206 15.562 1.00 85.56 104 ALA A CA 1
ATOM 781 C C . ALA A 1 104 ? -1.638 6.170 14.811 1.00 85.56 104 ALA A C 1
ATOM 783 O O . ALA A 1 104 ? -2.849 6.354 14.672 1.00 85.56 104 ALA A O 1
ATOM 784 N N . VAL A 1 105 ? -1.022 5.071 14.359 1.00 87.75 105 VAL A N 1
ATOM 785 C CA . VAL A 1 105 ? -1.740 3.946 13.745 1.00 87.75 105 VAL A CA 1
ATOM 786 C C . VAL A 1 105 ? -2.659 3.283 14.766 1.00 87.75 105 VAL A C 1
ATOM 788 O O . VAL A 1 105 ? -3.846 3.129 14.491 1.00 87.75 105 VAL A O 1
ATOM 791 N N . MET A 1 106 ? -2.144 2.959 15.955 1.00 89.38 106 MET A N 1
ATOM 792 C CA . MET A 1 106 ? -2.936 2.325 17.014 1.00 89.38 106 MET A CA 1
ATOM 793 C C . MET A 1 106 ? -4.152 3.167 17.392 1.00 89.38 106 MET A C 1
ATOM 795 O O . MET A 1 106 ? -5.267 2.659 17.359 1.00 89.38 106 MET A O 1
ATOM 799 N N . LYS A 1 107 ? -3.979 4.478 17.593 1.00 89.50 107 LYS A N 1
ATOM 800 C CA . LYS A 1 107 ? -5.092 5.395 17.888 1.00 89.50 107 LYS A CA 1
ATOM 801 C C . LYS A 1 107 ? -6.183 5.384 16.806 1.00 89.50 107 LYS A C 1
ATOM 803 O O . LYS A 1 107 ? -7.367 5.510 17.105 1.00 89.50 107 LYS A O 1
ATOM 808 N N . ARG A 1 108 ? -5.803 5.251 15.529 1.00 86.25 108 ARG A N 1
ATOM 809 C CA . ARG A 1 108 ? -6.758 5.160 14.409 1.00 86.25 108 ARG A CA 1
ATOM 810 C C . ARG A 1 108 ? -7.471 3.813 14.369 1.00 86.25 108 ARG A C 1
ATOM 812 O O . ARG A 1 108 ? -8.654 3.776 14.052 1.00 86.25 108 ARG A O 1
ATOM 819 N N . LEU A 1 109 ? -6.771 2.731 14.696 1.00 88.19 109 LEU A N 1
ATOM 820 C CA . LEU A 1 109 ? -7.346 1.390 14.761 1.00 88.19 109 LEU A CA 1
ATOM 821 C C . LEU A 1 109 ? -8.231 1.187 16.004 1.00 88.19 109 LEU A C 1
ATOM 823 O O . LEU A 1 109 ? -9.195 0.429 15.946 1.00 88.19 109 LEU A O 1
ATOM 827 N N . GLU A 1 110 ? -7.945 1.874 17.111 1.00 90.00 110 GLU A N 1
ATOM 828 C CA . GLU A 1 110 ? -8.777 1.897 18.323 1.00 90.00 110 GLU A CA 1
ATOM 829 C C . GLU A 1 110 ? -10.149 2.525 18.078 1.00 90.00 110 GLU A C 1
ATOM 831 O O . GLU A 1 110 ? -11.141 2.052 18.628 1.00 90.00 110 GLU A O 1
ATOM 836 N N . ALA A 1 111 ? -10.220 3.532 17.201 1.00 87.75 111 ALA A N 1
ATOM 837 C CA . ALA A 1 111 ? -11.481 4.145 16.787 1.00 87.75 111 ALA A CA 1
ATOM 838 C C . ALA A 1 111 ? -12.397 3.180 16.005 1.00 87.75 111 ALA A C 1
ATOM 840 O O . ALA A 1 111 ? -13.576 3.470 15.820 1.00 87.75 111 ALA A O 1
ATOM 841 N N . ILE A 1 112 ? -11.870 2.038 15.549 1.00 86.44 112 ILE A N 1
ATOM 842 C CA . ILE A 1 112 ? -12.621 1.008 14.834 1.00 86.44 112 ILE A CA 1
ATOM 843 C C . ILE A 1 112 ? -12.991 -0.092 15.822 1.00 86.44 112 ILE A C 1
ATOM 845 O O . ILE A 1 112 ? -12.137 -0.821 16.336 1.00 86.44 112 ILE A O 1
ATOM 849 N N . THR A 1 113 ? -14.287 -0.212 16.086 1.00 84.56 113 THR A N 1
ATOM 850 C CA . THR A 1 113 ? -14.844 -1.170 17.048 1.00 84.56 113 THR A CA 1
ATOM 851 C C . THR A 1 113 ? -15.184 -2.518 16.415 1.00 84.56 113 THR A C 1
ATOM 853 O O . THR A 1 113 ? -15.197 -3.529 17.112 1.00 84.56 113 THR A O 1
ATOM 856 N N . SER A 1 114 ? -15.418 -2.564 15.099 1.00 87.75 114 SER A N 1
ATOM 857 C CA . SER A 1 114 ? -15.788 -3.793 14.392 1.00 87.75 114 SER A CA 1
ATOM 858 C C . SER A 1 114 ? -14.566 -4.602 13.946 1.00 87.75 114 SER A C 1
ATOM 860 O O . SER A 1 114 ? -13.701 -4.121 13.212 1.00 87.75 114 SER A O 1
ATOM 862 N N . ILE A 1 115 ? -14.527 -5.876 14.345 1.00 88.06 115 ILE A N 1
ATOM 863 C CA . ILE A 1 115 ? -13.479 -6.837 13.961 1.00 88.06 115 ILE A CA 1
ATOM 864 C C . ILE A 1 115 ? -13.486 -7.083 12.446 1.00 88.06 115 ILE A C 1
ATOM 866 O O . ILE A 1 115 ? -12.431 -7.142 11.814 1.00 88.06 115 ILE A O 1
ATOM 870 N N . GLU A 1 116 ? -14.667 -7.159 11.829 1.00 87.19 116 GLU A N 1
ATOM 871 C CA . GLU A 1 116 ? -14.785 -7.325 10.377 1.00 87.19 116 GLU A CA 1
ATOM 872 C C . GLU A 1 116 ? -14.187 -6.139 9.616 1.00 87.19 116 GLU A C 1
ATOM 874 O O . GLU A 1 116 ? -13.540 -6.311 8.583 1.00 87.19 116 GLU A O 1
ATOM 879 N N . GLN A 1 117 ? -14.385 -4.925 10.133 1.00 87.88 117 GLN A N 1
ATOM 880 C CA . GLN A 1 117 ? -13.821 -3.705 9.561 1.00 87.88 117 GLN A CA 1
ATOM 881 C C . GLN A 1 117 ? -12.287 -3.697 9.648 1.00 87.88 117 GLN A C 1
ATOM 883 O O . GLN A 1 117 ? -11.617 -3.332 8.680 1.00 87.88 117 GLN A O 1
ATOM 888 N N . LEU A 1 118 ? -11.720 -4.181 10.757 1.00 86.88 118 LEU A N 1
ATOM 889 C CA . LEU A 1 118 ? -10.272 -4.356 10.911 1.00 86.88 118 LEU A CA 1
ATOM 890 C C . LEU A 1 118 ? -9.706 -5.378 9.906 1.00 86.88 118 LEU A C 1
ATOM 892 O O . LEU A 1 118 ? -8.709 -5.094 9.238 1.00 86.88 118 LEU A O 1
ATOM 896 N N . HIS A 1 119 ? -10.378 -6.517 9.709 1.00 87.69 119 HIS A N 1
ATOM 897 C CA . HIS A 1 119 ? -9.998 -7.507 8.688 1.00 87.69 119 HIS A CA 1
ATOM 898 C C . HIS A 1 119 ? -10.099 -6.958 7.261 1.00 87.69 119 HIS A C 1
ATOM 900 O O . HIS A 1 119 ? -9.244 -7.248 6.415 1.00 87.69 119 HIS A O 1
ATOM 906 N N . LYS A 1 120 ? -11.109 -6.126 6.980 1.00 88.56 120 LYS A N 1
ATOM 907 C CA . LYS A 1 120 ? -11.253 -5.436 5.690 1.00 88.56 120 LYS A CA 1
ATOM 908 C C . LYS A 1 120 ? -10.098 -4.466 5.438 1.00 88.56 120 LYS A C 1
ATOM 910 O O . LYS A 1 120 ? -9.573 -4.466 4.330 1.00 88.56 120 LYS A O 1
ATOM 915 N N . ILE A 1 121 ? -9.649 -3.712 6.445 1.00 88.31 121 ILE A N 1
ATOM 916 C CA . ILE A 1 121 ? -8.460 -2.843 6.341 1.00 88.31 121 ILE A CA 1
ATOM 917 C C . ILE A 1 121 ? -7.203 -3.663 6.057 1.00 88.31 121 ILE A C 1
ATOM 919 O O . ILE A 1 121 ? -6.459 -3.348 5.127 1.00 88.31 121 ILE A O 1
ATOM 923 N N . ALA A 1 122 ? -6.983 -4.735 6.819 1.00 87.69 122 ALA A N 1
ATOM 924 C CA . ALA A 1 122 ? -5.837 -5.619 6.637 1.00 87.69 122 ALA A CA 1
ATOM 925 C C . ALA A 1 122 ? -5.781 -6.209 5.220 1.00 87.69 122 ALA A C 1
ATOM 927 O O . ALA A 1 122 ? -4.728 -6.206 4.574 1.00 87.69 122 ALA A O 1
ATOM 928 N N . SER A 1 123 ? -6.933 -6.670 4.727 1.00 86.25 123 SER A N 1
ATOM 929 C CA . SER A 1 123 ? -7.082 -7.266 3.398 1.00 86.25 123 SER A CA 1
ATOM 930 C C . SER A 1 123 ? -6.893 -6.231 2.289 1.00 86.25 123 SER A C 1
ATOM 932 O O . SER A 1 123 ? -6.111 -6.460 1.371 1.00 86.25 123 SER A O 1
ATOM 934 N N . ALA A 1 124 ? -7.542 -5.068 2.399 1.00 87.31 124 ALA A N 1
ATOM 935 C CA . ALA A 1 124 ? -7.451 -3.980 1.425 1.00 87.31 124 ALA A CA 1
ATOM 936 C C . ALA A 1 124 ? -6.011 -3.482 1.230 1.00 87.31 124 ALA A C 1
ATOM 938 O O . ALA A 1 124 ? -5.608 -3.102 0.129 1.00 87.31 124 ALA A O 1
ATOM 939 N N . GLN A 1 125 ? -5.217 -3.507 2.300 1.00 86.75 125 GLN A N 1
ATOM 940 C CA . GLN A 1 125 ? -3.837 -3.025 2.296 1.00 86.75 125 GLN A CA 1
ATOM 941 C C . GLN A 1 125 ? -2.798 -4.137 2.097 1.00 86.75 125 GLN A C 1
ATOM 943 O O . GLN A 1 125 ? -1.598 -3.843 2.086 1.00 86.75 125 GLN A O 1
ATOM 948 N N . HIS A 1 126 ? -3.249 -5.377 1.876 1.00 83.31 126 HIS A N 1
ATOM 949 C CA . HIS A 1 126 ? -2.426 -6.569 1.660 1.00 83.31 126 HIS A CA 1
ATOM 950 C C . HIS A 1 126 ? -1.393 -6.802 2.779 1.00 83.31 126 HIS A C 1
ATOM 952 O O . HIS A 1 126 ? -0.225 -7.069 2.504 1.00 83.31 126 HIS A O 1
ATOM 958 N N . LEU A 1 127 ? -1.810 -6.676 4.045 1.00 83.25 127 LEU A N 1
ATOM 959 C CA . LEU A 1 127 ? -0.921 -6.801 5.213 1.00 83.25 127 LEU A CA 1
ATOM 960 C C . LEU A 1 127 ? -0.658 -8.253 5.659 1.00 83.25 127 LEU A C 1
ATOM 962 O O . LEU A 1 127 ? 0.057 -8.456 6.631 1.00 83.25 127 LEU A O 1
ATOM 966 N N . GLY A 1 128 ? -1.203 -9.253 4.955 1.00 77.56 128 GLY A N 1
ATOM 967 C CA . GLY A 1 128 ? -0.873 -10.669 5.177 1.00 77.56 128 GLY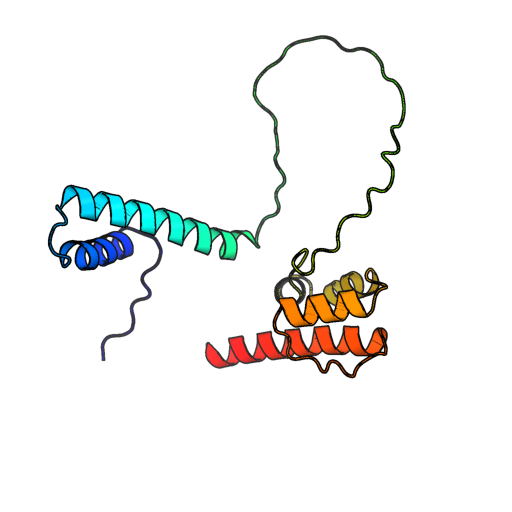 A CA 1
ATOM 968 C C . GLY A 1 128 ? -1.232 -11.201 6.569 1.00 77.56 128 GLY A C 1
ATOM 969 O O . GLY A 1 128 ? -0.473 -11.978 7.135 1.00 77.56 128 GLY A O 1
ATOM 970 N N . ILE A 1 129 ? -2.358 -10.764 7.135 1.00 83.50 129 ILE A N 1
ATOM 971 C CA . ILE A 1 129 ? -2.766 -11.104 8.506 1.00 83.50 129 ILE A CA 1
ATOM 972 C C . ILE A 1 129 ? -3.624 -12.366 8.517 1.00 83.50 129 ILE A C 1
ATOM 974 O O . ILE A 1 129 ? -4.448 -12.570 7.621 1.00 83.50 129 ILE A O 1
ATOM 978 N N . ASP A 1 130 ? -3.454 -13.189 9.551 1.00 79.00 130 ASP A N 1
ATOM 979 C CA . ASP A 1 130 ? -4.282 -14.369 9.767 1.00 79.00 130 ASP A CA 1
ATOM 980 C C . ASP A 1 130 ? -5.737 -13.981 10.089 1.00 79.00 130 ASP A C 1
ATOM 982 O O . ASP A 1 130 ? -6.025 -13.199 10.999 1.00 79.00 130 ASP A O 1
ATOM 986 N N . LYS A 1 131 ? -6.670 -14.561 9.330 1.00 80.06 131 LYS A N 1
ATOM 987 C CA . LYS A 1 131 ? -8.116 -14.363 9.484 1.00 80.06 131 LYS A CA 1
ATOM 988 C C . LYS A 1 131 ? -8.678 -15.047 10.731 1.00 80.06 131 LYS A C 1
ATOM 990 O O . LYS A 1 131 ? -9.800 -14.741 11.122 1.00 80.06 131 LYS A O 1
ATOM 995 N N . SER A 1 132 ? -7.925 -15.963 11.339 1.00 80.25 132 SER A N 1
ATOM 996 C CA . SER A 1 132 ? -8.301 -16.654 12.575 1.00 80.25 132 SER A CA 1
ATOM 997 C C . SER A 1 132 ? -8.224 -15.757 13.819 1.00 80.25 132 SER A C 1
ATOM 999 O O . SER A 1 132 ? -8.809 -16.095 14.848 1.00 80.25 132 SER A O 1
ATOM 1001 N N . ILE A 1 133 ? -7.562 -14.595 13.728 1.00 84.56 133 ILE A N 1
ATOM 1002 C CA . ILE A 1 133 ? -7.443 -13.645 14.838 1.00 84.56 133 ILE A CA 1
ATOM 1003 C C . ILE A 1 133 ? -8.787 -12.938 15.037 1.00 84.56 133 ILE A C 1
ATOM 1005 O O . ILE A 1 133 ? -9.211 -12.105 14.229 1.00 84.56 133 ILE A O 1
ATOM 1009 N N . THR A 1 134 ? -9.456 -13.271 16.138 1.00 83.75 134 THR A N 1
ATOM 1010 C CA . THR A 1 134 ? -10.760 -12.712 16.523 1.00 83.75 134 THR A CA 1
ATOM 1011 C C . THR A 1 134 ? -10.663 -11.702 17.664 1.00 83.75 134 THR A C 1
ATOM 1013 O O . THR A 1 134 ? -11.586 -10.914 17.861 1.00 83.75 134 THR A O 1
ATOM 1016 N N . ALA A 1 135 ? -9.544 -11.667 18.393 1.00 87.06 135 ALA A N 1
ATOM 1017 C CA . ALA A 1 135 ? -9.316 -10.685 19.443 1.00 87.06 135 ALA A CA 1
ATOM 1018 C C . ALA A 1 135 ? -8.995 -9.308 18.825 1.00 87.06 135 ALA A C 1
ATOM 1020 O O . ALA A 1 135 ? -8.012 -9.177 18.092 1.00 87.06 135 ALA A O 1
ATOM 1021 N N . PRO A 1 136 ? -9.772 -8.246 19.117 1.00 84.31 136 PRO A N 1
ATOM 1022 C CA . PRO A 1 136 ? -9.588 -6.947 18.474 1.00 84.31 136 PRO A CA 1
ATOM 1023 C C . PRO A 1 136 ? -8.241 -6.308 18.829 1.00 84.31 136 PRO A C 1
ATOM 1025 O O . PRO A 1 136 ? -7.627 -5.689 17.970 1.00 84.31 136 PRO A O 1
ATOM 1028 N N . GLY A 1 137 ? -7.751 -6.471 20.062 1.00 86.50 137 GLY A N 1
ATOM 1029 C CA . GLY A 1 137 ? -6.430 -5.970 20.460 1.00 86.50 137 GLY A CA 1
ATOM 1030 C C . GLY A 1 137 ? -5.298 -6.631 19.673 1.00 86.50 137 GLY A C 1
ATOM 1031 O O . GLY A 1 137 ? -4.478 -5.940 19.073 1.00 86.50 137 GLY A O 1
ATOM 1032 N N . GLU A 1 138 ? -5.311 -7.962 19.600 1.00 87.06 138 GLU A N 1
ATOM 1033 C CA . GLU A 1 138 ? -4.316 -8.740 18.852 1.00 87.06 138 GLU A CA 1
ATOM 1034 C C . GLU A 1 138 ? -4.377 -8.454 17.350 1.00 87.06 138 GLU A C 1
ATOM 1036 O O . GLU A 1 138 ? -3.341 -8.322 16.705 1.00 87.06 138 GLU A O 1
ATOM 1041 N N . LEU A 1 139 ? -5.578 -8.275 16.791 1.00 89.19 139 LEU A N 1
ATOM 1042 C CA . LEU A 1 139 ? -5.754 -7.932 15.382 1.00 89.19 139 LEU A CA 1
ATOM 1043 C C . LEU A 1 139 ? -5.169 -6.552 15.054 1.00 89.19 139 LEU A C 1
ATOM 1045 O O . LEU A 1 139 ? -4.527 -6.387 14.018 1.00 89.19 139 LEU A O 1
ATOM 1049 N N . ARG A 1 140 ? -5.349 -5.558 15.931 1.00 90.25 140 ARG A N 1
ATOM 1050 C CA . ARG A 1 140 ? -4.758 -4.221 15.747 1.00 90.25 140 ARG A CA 1
ATOM 1051 C C . ARG A 1 140 ? -3.233 -4.273 15.794 1.00 90.25 140 ARG A C 1
ATOM 1053 O O . ARG A 1 140 ? -2.585 -3.691 14.926 1.00 90.25 140 ARG A O 1
ATOM 1060 N N . GLU A 1 141 ? -2.671 -5.010 16.748 1.00 90.19 141 GLU A N 1
ATOM 1061 C CA . GLU A 1 141 ? -1.223 -5.222 16.843 1.00 90.19 141 GLU A CA 1
ATOM 1062 C C . GLU A 1 141 ? -0.677 -5.960 15.614 1.00 90.19 141 GLU A C 1
ATOM 1064 O O . GLU A 1 141 ? 0.331 -5.549 15.037 1.00 90.19 141 GLU A O 1
ATOM 1069 N N . ALA A 1 142 ? -1.379 -6.988 15.133 1.00 88.62 142 ALA A N 1
ATOM 1070 C CA . ALA A 1 142 ? -1.016 -7.700 13.912 1.00 88.62 142 ALA A CA 1
ATOM 1071 C C . ALA A 1 142 ? -1.038 -6.784 12.674 1.00 88.62 142 ALA A C 1
ATOM 1073 O O . ALA A 1 142 ? -0.155 -6.884 11.823 1.00 88.62 142 ALA A O 1
ATOM 1074 N N . ILE A 1 143 ? -1.996 -5.850 12.587 1.00 88.12 143 ILE A N 1
ATOM 1075 C CA . ILE A 1 143 ? -2.065 -4.845 11.509 1.00 88.12 143 ILE A CA 1
ATOM 1076 C C . ILE A 1 143 ? -0.837 -3.940 11.530 1.00 88.12 143 ILE A C 1
ATOM 1078 O O . ILE A 1 143 ? -0.242 -3.676 10.482 1.00 88.12 143 ILE A O 1
ATOM 1082 N N . VAL A 1 144 ? -0.444 -3.475 12.713 1.00 91.38 144 VAL A N 1
ATOM 1083 C CA . VAL A 1 144 ? 0.749 -2.643 12.880 1.00 91.38 144 VAL A CA 1
ATOM 1084 C C . VAL A 1 144 ? 2.006 -3.417 12.488 1.00 91.38 144 VAL A C 1
ATOM 1086 O O . VAL A 1 144 ? 2.777 -2.925 11.665 1.00 91.38 144 VAL A O 1
ATOM 1089 N N . MET A 1 145 ? 2.189 -4.631 13.012 1.00 88.38 145 MET A N 1
ATOM 1090 C CA . MET A 1 145 ? 3.359 -5.463 12.713 1.00 88.38 145 MET A CA 1
ATOM 1091 C C . MET A 1 145 ? 3.453 -5.802 11.223 1.00 88.38 145 MET A C 1
ATOM 1093 O O . MET A 1 145 ? 4.521 -5.671 10.628 1.00 88.38 145 MET A O 1
ATOM 1097 N N . GLY A 1 146 ? 2.338 -6.165 10.583 1.00 87.38 146 GLY A N 1
ATOM 1098 C CA . GLY A 1 146 ? 2.307 -6.433 9.144 1.00 87.38 146 GLY A CA 1
ATOM 1099 C C . GLY A 1 146 ? 2.692 -5.205 8.312 1.00 87.38 146 GLY A C 1
ATOM 1100 O O . GLY A 1 146 ? 3.396 -5.315 7.306 1.00 87.38 146 GLY A O 1
ATOM 1101 N N . ALA A 1 147 ? 2.292 -4.007 8.747 1.00 88.12 147 ALA A N 1
ATOM 1102 C CA . ALA A 1 147 ? 2.686 -2.762 8.094 1.00 88.12 147 ALA A CA 1
ATOM 1103 C C . ALA A 1 147 ? 4.168 -2.409 8.316 1.00 88.12 147 ALA A C 1
ATOM 1105 O O . ALA A 1 147 ? 4.818 -1.933 7.380 1.00 88.12 147 ALA A O 1
ATOM 1106 N N . GLU A 1 148 ? 4.705 -2.656 9.514 1.00 89.00 148 GLU A N 1
ATOM 1107 C CA . GLU A 1 148 ? 6.129 -2.499 9.839 1.00 89.00 148 GLU A CA 1
ATOM 1108 C C . GLU A 1 148 ? 6.993 -3.434 8.988 1.00 89.00 148 GLU A C 1
ATOM 1110 O O . GLU A 1 148 ? 7.931 -2.968 8.336 1.00 89.00 148 GLU A O 1
ATOM 1115 N N . GLN A 1 149 ? 6.627 -4.716 8.910 1.00 87.56 149 GLN A N 1
ATOM 1116 C CA . GLN A 1 149 ? 7.338 -5.707 8.104 1.00 87.56 149 GLN A CA 1
ATOM 1117 C C . GLN A 1 149 ? 7.349 -5.309 6.628 1.00 87.56 149 GLN A C 1
ATOM 1119 O O . GLN A 1 149 ? 8.405 -5.240 6.006 1.00 87.56 149 GLN A O 1
ATOM 1124 N N . ARG A 1 150 ? 6.194 -4.922 6.080 1.00 86.19 150 ARG A N 1
ATOM 1125 C CA . ARG A 1 150 ? 6.102 -4.476 4.686 1.00 86.19 150 ARG A CA 1
ATOM 1126 C C . ARG A 1 150 ? 6.966 -3.243 4.408 1.00 86.19 150 ARG A C 1
ATOM 1128 O O . ARG A 1 150 ? 7.495 -3.091 3.306 1.00 86.19 150 ARG A O 1
ATOM 1135 N N . LEU A 1 151 ? 7.09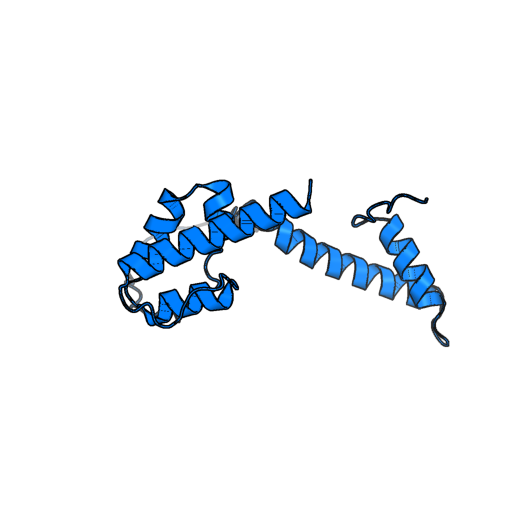7 -2.330 5.371 1.00 84.19 151 LEU A N 1
ATOM 1136 C CA . LEU A 1 151 ? 7.977 -1.170 5.236 1.00 84.19 151 LEU A CA 1
ATOM 1137 C C . LEU A 1 151 ? 9.456 -1.583 5.274 1.00 84.19 151 LEU A C 1
ATOM 1139 O O . LEU A 1 151 ? 10.247 -1.058 4.488 1.00 84.19 151 LEU A O 1
ATOM 1143 N N . ALA A 1 152 ? 9.811 -2.527 6.147 1.00 85.25 152 ALA A N 1
ATOM 1144 C CA . ALA A 1 152 ? 11.151 -3.095 6.235 1.00 85.25 152 ALA A CA 1
ATOM 1145 C C . ALA A 1 152 ? 11.541 -3.826 4.940 1.00 85.25 152 ALA A C 1
ATOM 1147 O O . ALA A 1 152 ? 12.591 -3.521 4.376 1.00 85.25 152 ALA A O 1
ATOM 1148 N N . ASP A 1 153 ? 10.666 -4.678 4.403 1.00 83.50 153 ASP A N 1
ATOM 1149 C CA . ASP A 1 153 ? 10.893 -5.417 3.155 1.00 83.50 153 ASP A CA 1
ATOM 1150 C C . ASP A 1 153 ? 11.124 -4.466 1.974 1.00 83.50 153 ASP A C 1
ATOM 1152 O O . ASP A 1 153 ? 12.048 -4.640 1.180 1.00 83.50 153 ASP A O 1
ATOM 1156 N N . ARG A 1 154 ? 10.327 -3.391 1.881 1.00 84.75 154 ARG A N 1
ATOM 1157 C CA . ARG A 1 154 ? 10.500 -2.363 0.839 1.00 84.75 154 ARG A CA 1
ATOM 1158 C C . ARG A 1 154 ? 11.806 -1.591 0.987 1.00 84.75 154 ARG A C 1
ATOM 1160 O O . ARG A 1 154 ? 12.367 -1.173 -0.021 1.00 84.75 154 ARG A O 1
ATOM 1167 N N . ARG A 1 155 ? 12.276 -1.368 2.215 1.00 80.50 155 ARG A N 1
ATOM 1168 C CA . ARG A 1 155 ? 13.566 -0.717 2.475 1.00 80.50 155 ARG A CA 1
ATOM 1169 C C . ARG A 1 155 ? 14.732 -1.637 2.114 1.00 80.50 155 ARG A C 1
ATOM 1171 O O . ARG A 1 155 ? 15.682 -1.168 1.496 1.00 80.50 155 ARG A O 1
ATOM 1178 N N . ALA A 1 156 ? 14.634 -2.9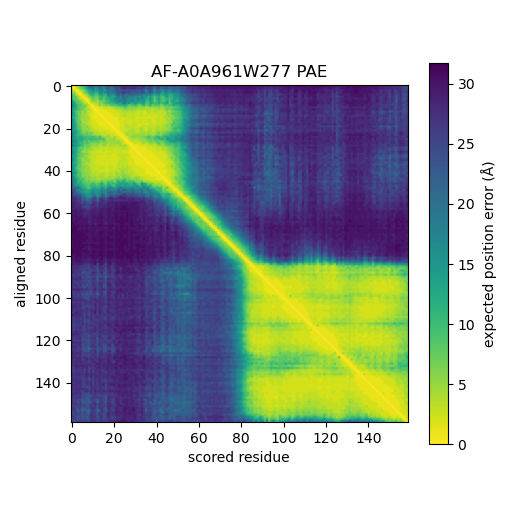17 2.466 1.00 80.25 156 ALA A N 1
ATOM 1179 C CA . ALA A 1 156 ? 15.633 -3.930 2.143 1.00 80.25 156 ALA A CA 1
ATOM 1180 C C . ALA A 1 156 ? 15.749 -4.156 0.629 1.00 80.25 156 ALA A C 1
ATOM 1182 O O . ALA A 1 156 ? 16.853 -4.253 0.121 1.00 80.25 156 ALA A O 1
ATOM 1183 N N . ALA A 1 157 ? 14.634 -4.153 -0.107 1.00 75.25 157 ALA A N 1
ATOM 1184 C CA . ALA A 1 157 ? 14.636 -4.297 -1.566 1.00 75.25 157 ALA A CA 1
ATOM 1185 C C . ALA A 1 157 ? 15.176 -3.067 -2.329 1.00 75.25 157 ALA A C 1
ATOM 1187 O 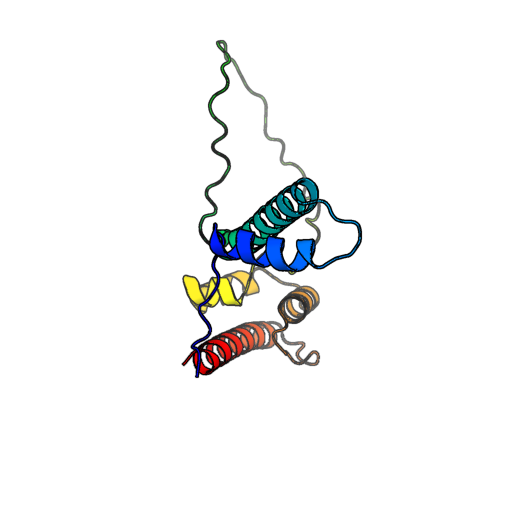O . ALA A 1 157 ? 15.411 -3.148 -3.532 1.00 75.25 157 ALA A O 1
ATOM 1188 N N . ALA A 1 158 ? 15.310 -1.919 -1.659 1.00 70.69 158 ALA A N 1
ATOM 1189 C CA . ALA A 1 158 ? 15.794 -0.669 -2.247 1.00 70.69 158 ALA A CA 1
ATOM 1190 C C . ALA A 1 158 ? 17.259 -0.348 -1.892 1.00 70.69 158 ALA A C 1
ATOM 1192 O O . ALA A 1 158 ? 17.758 0.688 -2.335 1.00 70.69 158 ALA A O 1
ATOM 1193 N N . SER A 1 159 ? 17.908 -1.183 -1.072 1.00 54.97 159 SER A N 1
ATOM 1194 C CA . SER A 1 159 ? 19.317 -1.062 -0.660 1.00 54.97 159 SER A CA 1
ATOM 1195 C C . SER A 1 159 ? 20.157 -2.140 -1.333 1.00 54.97 159 SER A C 1
ATOM 1197 O O . SER A 1 159 ? 21.329 -1.842 -1.640 1.00 54.97 159 SER A O 1
#

Solvent-accessible surface area (backbone atoms only — not comparable to full-atom values): 10017 Å² total; per-residue (Å²): 133,83,76,83,75,80,76,56,92,51,74,69,41,36,52,54,42,24,58,57,44,56,70,42,89,92,48,50,75,74,51,19,51,53,50,20,51,53,50,49,53,52,51,44,52,53,53,42,56,70,55,48,78,56,72,92,70,75,86,81,85,78,87,78,89,83,84,85,80,85,86,86,86,83,77,88,74,82,75,71,86,70,80,73,76,86,58,53,75,78,62,58,64,54,59,40,35,75,75,64,29,67,69,55,40,51,59,58,50,66,75,52,85,52,60,68,58,53,52,42,30,35,59,73,67,66,36,83,69,72,84,84,59,76,53,62,69,59,42,50,52,48,48,51,51,28,33,52,50,55,51,48,52,56,51,61,77,74,108

Mean predicted aligned error: 18.68 Å

Secondary structure (DSSP, 8-state):
--------TTHHHHHHHHHHHTTSTT--HHHHHHHHHHHHHHHHHHHHHHHTTS---------S-----------------------TTSS-HHHHHHHH-HHHHHHHHHT---HHHHHHHHHHTT----TT---HHHHHHHHHHHHHHHHHHHHHTT-

Foldseek 3Di:
DDPDPDDDLDPVQLVVQLVVQVVDPPADSVNSSVVSVVVSVVVVVVVVVVVVVPDPPDDPPDDDDDDDDDDDDDDDDPPDDPPDPQDLVPDDLLSCCVPVNDVSLLVVLVVDPDPVSLVSNCVVNVLVDDPPDPDSVVSSVSSNVSSVVVVVVVVVVVD